Protein AF-A0A0K1UCZ7-F1 (afdb_monomer)

pLDDT: mean 74.36, std 22.41, range [28.34, 97.12]

Radius of gyration: 16.05 Å; Cα contacts (8 Å, |Δi|>4): 100; chains: 1; bounding box: 31×35×46 Å

Foldseek 3Di:
DVLVLLVVVVVVPVPDDDDDDDDDDDDDDDDDDDPPVPDQQVVQFDPQLVVLLSVLQVCCCVVPVDHQDNDPDSVSVVVSSLVSLQVLLPDPDPSSLVSSVSNLVRGDPVSNVVSLVSHCCVVGPSPDD

Mean predicted aligned error: 12.24 Å

Structure (mmCIF, N/CA/C/O backbone):
data_AF-A0A0K1UCZ7-F1
#
_entry.id   AF-A0A0K1UCZ7-F1
#
loop_
_atom_site.group_PDB
_atom_site.id
_atom_site.type_symbol
_atom_site.label_atom_id
_atom_site.label_alt_id
_atom_site.label_comp_id
_atom_site.label_asym_id
_atom_site.label_entity_id
_atom_site.label_seq_id
_atom_site.pdbx_PDB_ins_code
_atom_site.Cartn_x
_atom_site.Cartn_y
_atom_site.Cartn_z
_atom_site.occupancy
_atom_site.B_iso_or_equiv
_atom_site.auth_seq_id
_atom_site.auth_comp_id
_atom_site.auth_asym_id
_atom_site.auth_atom_id
_atom_site.pdbx_PDB_model_num
ATOM 1 N N . MET A 1 1 ? 17.160 5.597 4.782 1.00 47.78 1 MET A N 1
ATOM 2 C CA . MET A 1 1 ? 15.802 6.043 4.417 1.00 47.78 1 MET A CA 1
ATOM 3 C C . MET A 1 1 ? 14.711 5.167 5.021 1.00 47.78 1 MET A C 1
ATOM 5 O O . MET A 1 1 ? 14.145 5.635 5.983 1.00 47.78 1 MET A O 1
ATOM 9 N N . LEU A 1 2 ? 14.460 3.902 4.648 1.00 45.84 2 LEU A N 1
ATOM 10 C CA . LEU A 1 2 ? 13.366 3.132 5.292 1.00 45.84 2 LEU A CA 1
ATOM 11 C C . LEU A 1 2 ? 13.602 2.779 6.776 1.00 45.84 2 LEU A C 1
ATOM 13 O O . LEU A 1 2 ? 12.727 2.981 7.602 1.00 45.84 2 LEU A O 1
ATOM 17 N N . LYS A 1 3 ? 14.814 2.347 7.167 1.00 48.28 3 LYS A N 1
ATOM 18 C CA . LYS A 1 3 ? 15.177 2.203 8.599 1.00 48.28 3 LYS A CA 1
ATOM 19 C C . LYS A 1 3 ? 15.038 3.516 9.370 1.00 48.28 3 LYS A C 1
ATOM 21 O O . LYS A 1 3 ? 14.820 3.513 10.569 1.00 48.28 3 LYS A O 1
ATOM 26 N N . GLU A 1 4 ? 15.200 4.631 8.672 1.00 53.97 4 GLU A N 1
ATOM 27 C CA . GLU A 1 4 ? 15.082 5.978 9.216 1.00 53.97 4 GLU A CA 1
ATOM 28 C C . GLU A 1 4 ? 13.625 6.437 9.258 1.00 53.97 4 GLU A C 1
ATOM 30 O O . GLU A 1 4 ? 13.262 7.094 10.214 1.00 53.97 4 GLU A O 1
ATOM 35 N N . LEU A 1 5 ? 12.785 5.996 8.318 1.00 56.38 5 LEU A N 1
ATOM 36 C CA . LEU A 1 5 ? 11.328 6.127 8.329 1.00 56.38 5 LEU A CA 1
ATOM 37 C C . LEU A 1 5 ? 10.723 5.319 9.470 1.00 56.38 5 LEU A C 1
ATOM 39 O O . LEU A 1 5 ? 9.990 5.868 10.279 1.00 56.38 5 LEU A O 1
ATOM 43 N N . TRP A 1 6 ? 11.099 4.050 9.616 1.00 57.78 6 TRP A N 1
ATOM 44 C CA . TRP A 1 6 ? 10.645 3.234 10.733 1.00 57.78 6 TRP A CA 1
ATOM 45 C C . TRP A 1 6 ? 11.213 3.695 12.078 1.00 57.78 6 TRP A C 1
ATOM 47 O O . TRP A 1 6 ? 10.511 3.618 13.080 1.00 57.78 6 TRP A O 1
ATOM 57 N N . ARG A 1 7 ? 12.449 4.220 12.125 1.00 57.81 7 ARG A N 1
ATOM 58 C CA . ARG A 1 7 ? 12.959 4.914 13.321 1.00 57.81 7 ARG A CA 1
ATOM 59 C C . ARG A 1 7 ? 12.218 6.218 13.586 1.00 57.81 7 ARG A C 1
ATOM 61 O O . ARG A 1 7 ? 11.999 6.513 14.744 1.00 57.81 7 ARG A O 1
ATOM 68 N N . LYS A 1 8 ? 11.880 7.013 12.569 1.00 54.44 8 LYS A N 1
ATOM 69 C CA . LYS A 1 8 ? 11.199 8.307 12.722 1.00 54.44 8 LYS A CA 1
ATOM 70 C C . LYS A 1 8 ? 9.765 8.097 13.188 1.00 54.44 8 LYS A C 1
ATOM 72 O O . LYS A 1 8 ? 9.364 8.712 14.162 1.00 54.44 8 LYS A O 1
ATOM 77 N N . LEU A 1 9 ? 9.060 7.143 12.584 1.00 54.66 9 LEU A N 1
ATOM 78 C CA . LEU A 1 9 ? 7.794 6.629 13.091 1.00 54.66 9 LEU A CA 1
ATOM 79 C C . LEU A 1 9 ? 7.992 6.110 14.522 1.00 54.66 9 LEU A C 1
ATOM 81 O O . LEU A 1 9 ? 7.401 6.656 15.437 1.00 54.66 9 LEU A O 1
ATOM 85 N N . GLY A 1 10 ? 8.880 5.140 14.755 1.00 51.69 10 GLY A N 1
ATOM 86 C CA . GLY A 1 10 ? 9.137 4.559 16.080 1.00 51.69 10 GLY A CA 1
ATOM 87 C C . GLY A 1 10 ? 9.517 5.564 17.180 1.00 51.69 10 GLY A C 1
ATOM 88 O O . GLY A 1 10 ? 9.082 5.401 18.313 1.00 51.69 10 GLY A O 1
ATOM 89 N N . ALA A 1 11 ? 10.280 6.611 16.859 1.00 48.84 11 ALA A N 1
ATOM 90 C CA . ALA A 1 11 ? 10.728 7.643 17.796 1.00 48.84 11 ALA A CA 1
ATOM 91 C C . ALA A 1 11 ? 9.621 8.645 18.157 1.00 48.84 11 ALA A C 1
ATOM 93 O O . ALA A 1 11 ? 9.562 9.078 19.302 1.00 48.84 11 ALA A O 1
ATOM 94 N N . GLU A 1 12 ? 8.706 8.954 17.233 1.00 46.16 12 GLU A N 1
ATOM 95 C CA . GLU A 1 12 ? 7.498 9.748 17.520 1.00 46.16 12 GLU A CA 1
ATOM 96 C C . GLU A 1 12 ? 6.497 8.976 18.411 1.00 46.16 12 GLU A C 1
ATOM 98 O O . GLU A 1 12 ? 5.569 9.567 18.953 1.00 46.16 12 GLU A O 1
ATOM 103 N N . PHE A 1 13 ? 6.690 7.663 18.601 1.00 42.72 13 PHE A N 1
ATOM 104 C CA . PHE A 1 13 ? 5.831 6.797 19.419 1.00 42.72 13 PHE A CA 1
ATOM 105 C C . PHE A 1 13 ? 6.383 6.458 20.811 1.00 42.72 13 PHE A C 1
ATOM 107 O O . PHE A 1 13 ? 5.700 5.768 21.559 1.00 42.72 13 PHE A O 1
ATOM 114 N N . LEU A 1 14 ? 7.588 6.914 21.173 1.00 45.00 14 LEU A N 1
ATOM 115 C CA . LEU A 1 14 ? 8.150 6.719 22.522 1.00 45.00 14 LEU A CA 1
ATOM 116 C C . LEU A 1 14 ? 7.758 7.832 23.514 1.00 45.00 14 LEU A C 1
ATOM 118 O O . LEU A 1 14 ? 8.102 7.746 24.688 1.00 45.00 14 LEU A O 1
ATOM 122 N N . HIS A 1 1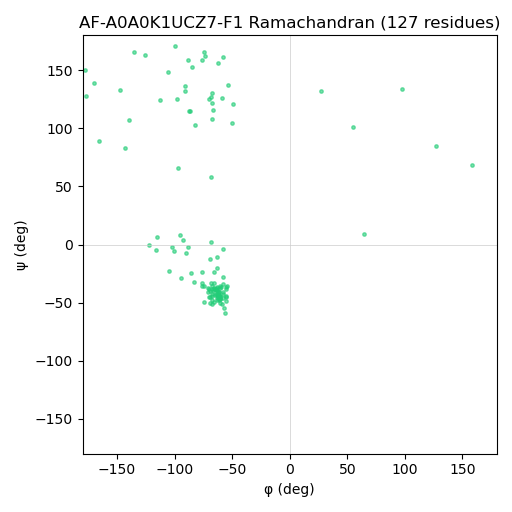5 ? 7.015 8.848 23.064 1.00 39.84 15 HIS A N 1
ATOM 123 C CA . HIS A 1 15 ? 6.285 9.777 23.930 1.00 39.84 15 HIS A CA 1
ATOM 124 C C . HIS A 1 15 ? 4.823 9.333 24.046 1.00 39.84 15 HIS A C 1
ATOM 126 O O . HIS A 1 15 ? 3.917 10.005 23.564 1.00 39.84 15 HIS A O 1
ATOM 132 N N . ASP A 1 16 ? 4.589 8.184 24.666 1.00 35.28 16 ASP A N 1
ATOM 133 C CA . ASP A 1 16 ? 3.297 7.910 25.288 1.00 35.28 16 ASP A CA 1
ATOM 134 C C . ASP A 1 16 ? 3.571 7.198 26.611 1.00 35.28 16 ASP A C 1
ATOM 136 O O . ASP A 1 16 ? 4.080 6.077 26.660 1.00 35.28 16 ASP A O 1
ATOM 140 N N . ASP A 1 17 ? 3.364 7.949 27.685 1.00 41.31 17 ASP A N 1
ATOM 141 C CA . ASP A 1 17 ? 3.605 7.552 29.062 1.00 41.31 17 ASP A CA 1
ATOM 142 C C . ASP A 1 17 ? 2.383 6.742 29.515 1.00 41.31 17 ASP A C 1
ATOM 144 O O . ASP A 1 17 ? 1.303 7.286 29.744 1.00 41.31 17 ASP A O 1
ATOM 148 N N . GLY A 1 18 ? 2.522 5.419 29.568 1.00 32.75 18 GLY A N 1
ATOM 149 C CA . GLY A 1 18 ? 1.409 4.521 29.862 1.00 32.75 18 GLY A CA 1
ATOM 150 C C . GLY A 1 18 ? 1.886 3.119 30.206 1.00 32.75 18 GLY A C 1
ATOM 151 O O . GLY A 1 18 ? 2.041 2.260 29.345 1.00 32.75 18 GLY A O 1
ATOM 152 N N . SER A 1 19 ? 2.137 2.899 31.491 1.00 41.25 19 SER A N 1
ATOM 153 C CA . SER A 1 19 ? 2.497 1.616 32.088 1.00 41.25 19 SER A CA 1
ATOM 154 C C . SER A 1 19 ? 1.505 0.491 31.755 1.00 41.25 19 SER A C 1
ATOM 156 O O . SER A 1 19 ? 0.297 0.685 31.869 1.00 41.25 19 SER A O 1
ATOM 158 N N . SER A 1 20 ? 2.010 -0.711 31.433 1.00 31.44 20 SER A N 1
ATOM 159 C CA . SER A 1 20 ? 1.490 -2.013 31.909 1.00 31.44 20 SER A CA 1
ATOM 160 C C . SER A 1 20 ? 2.318 -3.208 31.403 1.00 31.44 20 SER A C 1
ATOM 162 O O . SER A 1 20 ? 2.967 -3.152 30.365 1.00 31.44 20 SER A O 1
ATOM 164 N N . GLN A 1 21 ? 2.316 -4.255 32.226 1.00 38.22 21 GLN A N 1
ATOM 165 C CA . GLN A 1 21 ? 3.247 -5.383 32.342 1.00 38.22 21 GLN A CA 1
ATOM 166 C C . GLN A 1 21 ? 3.154 -6.496 31.281 1.00 38.22 21 GLN A C 1
ATOM 168 O O . GLN A 1 21 ? 2.111 -6.712 30.675 1.00 38.22 21 GLN A O 1
ATOM 173 N N . ASP A 1 22 ? 4.276 -7.225 31.183 1.00 32.94 22 ASP A N 1
ATOM 174 C CA . ASP A 1 22 ? 4.487 -8.670 30.970 1.00 32.94 22 ASP A CA 1
ATOM 175 C C . ASP A 1 22 ? 3.439 -9.513 30.227 1.00 32.94 22 ASP A C 1
ATOM 177 O O . ASP A 1 22 ? 2.294 -9.629 30.655 1.00 32.94 22 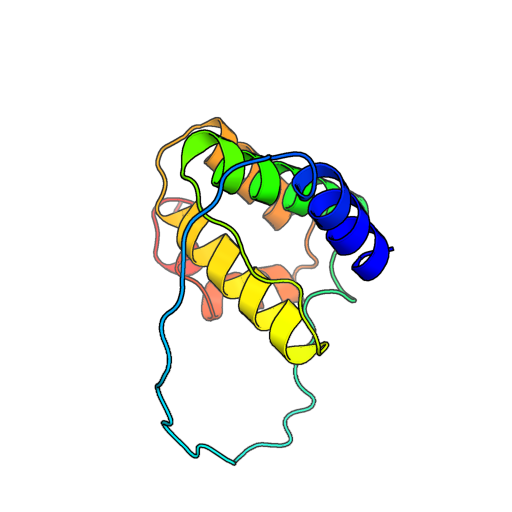ASP A O 1
ATOM 181 N N . SER A 1 23 ? 3.911 -10.317 29.259 1.00 33.03 23 SER A N 1
ATOM 182 C CA . SER A 1 23 ? 3.747 -11.786 29.286 1.00 33.03 23 SER A CA 1
ATOM 183 C C . SER A 1 23 ? 4.579 -12.500 28.212 1.00 33.03 23 SER A C 1
ATOM 185 O O . SER A 1 23 ? 4.697 -12.064 27.071 1.00 33.03 23 SER A O 1
ATOM 187 N N . GLN A 1 24 ? 5.162 -13.625 28.625 1.00 37.50 24 GLN A N 1
ATOM 188 C CA . GLN A 1 24 ? 6.023 -14.533 27.872 1.00 37.50 24 GLN A CA 1
ATOM 189 C C . GLN A 1 24 ? 5.284 -15.425 26.850 1.00 37.50 24 GLN A C 1
ATOM 191 O O . GLN A 1 24 ? 4.110 -15.746 27.010 1.00 37.50 24 GLN A O 1
ATOM 196 N N . SER A 1 25 ? 6.105 -16.020 25.971 1.00 34.59 25 SER A N 1
ATOM 197 C CA . SER A 1 25 ? 6.052 -17.409 25.463 1.00 34.59 25 SER A CA 1
ATOM 198 C C . SER A 1 25 ? 5.381 -17.685 24.110 1.00 34.59 25 SER A C 1
ATOM 200 O O . SER A 1 25 ? 4.275 -17.241 23.827 1.00 34.59 25 SER A O 1
ATOM 202 N N . GLY A 1 26 ? 6.070 -18.495 23.293 1.00 28.34 26 GLY A N 1
ATOM 203 C CA . GLY A 1 26 ? 5.509 -19.105 22.086 1.00 28.34 26 GLY A CA 1
ATOM 204 C C . GLY A 1 26 ? 6.547 -19.541 21.049 1.00 28.34 26 GLY A C 1
ATOM 205 O O . GLY A 1 26 ? 6.621 -18.955 19.976 1.00 28.34 26 GLY A O 1
ATOM 206 N N . LEU A 1 27 ? 7.344 -20.572 21.358 1.00 38.75 27 LEU A N 1
ATOM 207 C CA . LEU A 1 27 ? 8.068 -21.365 20.354 1.00 38.75 27 LEU A CA 1
ATOM 208 C C . LEU A 1 27 ? 7.069 -21.993 19.366 1.00 38.75 27 LEU A C 1
ATOM 210 O O . LEU A 1 27 ? 6.237 -22.773 19.815 1.00 38.75 27 LEU A O 1
ATOM 214 N N . PHE A 1 28 ? 7.232 -21.800 18.054 1.00 32.41 28 PHE A N 1
ATOM 215 C CA . PHE A 1 28 ? 6.884 -22.821 17.055 1.00 32.41 28 PHE A CA 1
ATOM 216 C C . PHE A 1 28 ? 7.833 -22.745 15.856 1.00 32.41 28 PHE A C 1
ATOM 218 O O . PHE A 1 28 ? 8.185 -21.668 15.380 1.00 32.41 28 PHE A O 1
ATOM 225 N N . GLY A 1 29 ? 8.324 -23.915 15.450 1.00 30.50 29 GLY A N 1
ATOM 226 C CA . GLY A 1 29 ? 9.504 -24.070 14.616 1.00 30.50 29 GLY A CA 1
ATOM 227 C C . GLY A 1 29 ? 9.256 -24.308 13.130 1.00 30.50 29 GLY A C 1
ATOM 228 O O . GLY A 1 29 ? 8.161 -24.622 12.678 1.00 30.50 29 GLY A O 1
ATOM 229 N N . THR A 1 30 ? 10.390 -24.237 12.431 1.00 39.19 30 THR A N 1
ATOM 230 C CA . THR A 1 30 ? 10.795 -25.019 11.252 1.00 39.19 30 THR A CA 1
ATOM 231 C C . THR A 1 30 ? 9.876 -25.043 10.033 1.00 39.19 30 THR A C 1
ATOM 233 O O . THR A 1 30 ? 9.007 -25.895 9.892 1.00 39.19 30 THR A O 1
ATOM 236 N N . GLY A 1 31 ? 10.269 -24.234 9.050 1.00 30.88 31 GLY A N 1
ATOM 237 C CA . GLY A 1 31 ? 10.094 -24.504 7.627 1.00 30.88 31 GLY A CA 1
ATOM 238 C C . GLY A 1 31 ? 11.312 -23.988 6.863 1.00 30.88 31 GLY A C 1
ATOM 239 O O . GLY A 1 31 ? 11.306 -22.867 6.371 1.00 30.88 31 GLY A O 1
ATOM 240 N N . ALA A 1 32 ? 12.389 -24.775 6.802 1.00 47.75 32 ALA A N 1
ATOM 241 C CA . ALA A 1 32 ? 13.504 -24.507 5.900 1.00 47.75 32 ALA A CA 1
ATOM 242 C C . ALA A 1 32 ? 13.209 -25.172 4.552 1.00 47.75 32 ALA A C 1
ATOM 244 O O . ALA A 1 32 ? 13.173 -26.396 4.507 1.00 47.75 32 ALA A O 1
ATOM 245 N N . SER A 1 33 ? 13.026 -24.403 3.474 1.00 40.22 33 SER A N 1
ATOM 246 C CA . SER A 1 33 ? 13.485 -24.796 2.132 1.00 40.22 33 SER A CA 1
ATOM 247 C C . SER A 1 33 ? 13.215 -23.701 1.101 1.00 40.22 33 SER A C 1
ATOM 249 O O . SER A 1 33 ? 12.080 -23.265 0.927 1.00 40.22 33 SER A O 1
ATOM 251 N N . GLY A 1 34 ? 14.257 -23.324 0.361 1.00 34.72 34 GLY A N 1
ATOM 252 C CA . GLY A 1 34 ? 14.128 -22.580 -0.887 1.00 34.72 34 GLY A CA 1
ATOM 253 C C . GLY A 1 34 ? 14.970 -21.318 -0.921 1.00 34.72 34 GLY A C 1
ATOM 254 O O . GLY A 1 34 ? 14.461 -20.224 -0.707 1.00 34.72 34 GLY A O 1
ATOM 255 N N . ASN A 1 35 ? 16.241 -21.471 -1.292 1.00 40.41 35 ASN A N 1
ATOM 256 C CA . ASN A 1 35 ? 17.096 -20.397 -1.792 1.00 40.41 35 ASN A CA 1
ATOM 257 C C . ASN A 1 35 ? 16.585 -19.939 -3.179 1.00 40.41 35 ASN A C 1
ATOM 259 O O . ASN A 1 35 ? 17.273 -20.063 -4.188 1.00 40.41 35 ASN A O 1
ATOM 263 N N . LYS A 1 36 ? 15.322 -19.498 -3.252 1.00 45.84 36 LYS A N 1
ATOM 264 C CA . LYS A 1 36 ? 14.874 -18.587 -4.302 1.00 45.84 36 LYS A CA 1
ATOM 265 C C . LYS A 1 36 ? 15.607 -17.295 -3.985 1.00 45.84 36 LYS A C 1
ATOM 267 O O . LYS A 1 36 ? 15.568 -16.885 -2.826 1.00 45.84 36 LYS A O 1
ATOM 272 N N . GLU A 1 37 ? 16.276 -16.670 -4.947 1.00 48.75 37 GLU A N 1
ATOM 273 C CA . GLU A 1 37 ? 16.633 -15.263 -4.774 1.00 48.75 37 GLU A CA 1
ATOM 274 C C . GLU A 1 37 ? 15.350 -14.544 -4.363 1.00 48.75 37 GLU A C 1
ATOM 276 O O . GLU A 1 37 ? 14.396 -14.473 -5.139 1.00 48.75 37 GLU A O 1
ATOM 281 N N . ALA A 1 38 ? 15.252 -14.204 -3.076 1.00 62.62 38 ALA A N 1
ATOM 282 C CA . ALA A 1 38 ? 13.984 -13.840 -2.482 1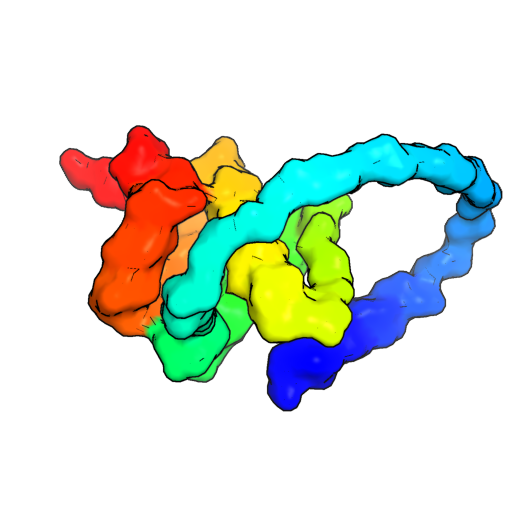.00 62.62 38 ALA A CA 1
ATOM 283 C C . ALA A 1 38 ? 13.583 -12.526 -3.132 1.00 62.62 38 ALA A C 1
ATOM 285 O O . ALA A 1 38 ? 14.237 -11.510 -2.898 1.00 62.62 38 ALA A O 1
ATOM 286 N N . PHE A 1 39 ? 12.572 -12.574 -3.999 1.00 70.81 39 PHE A N 1
ATOM 287 C CA . PHE A 1 39 ? 12.063 -11.404 -4.691 1.00 70.81 39 PHE A CA 1
ATOM 288 C C . PHE A 1 39 ? 11.821 -10.293 -3.666 1.00 70.81 39 PHE A C 1
ATOM 290 O O . PHE A 1 39 ? 11.103 -10.488 -2.684 1.00 70.81 39 PHE A O 1
ATOM 297 N N . ARG A 1 40 ? 12.498 -9.160 -3.861 1.00 83.12 40 ARG A N 1
ATOM 298 C CA . ARG A 1 40 ? 12.549 -8.058 -2.899 1.00 83.12 40 ARG A CA 1
ATOM 299 C C . ARG A 1 40 ? 11.541 -7.002 -3.311 1.00 83.12 40 ARG A C 1
ATOM 301 O O . ARG A 1 40 ? 11.634 -6.494 -4.422 1.00 83.12 40 ARG A O 1
ATOM 308 N N . ILE A 1 41 ? 10.634 -6.608 -2.422 1.00 81.94 41 ILE A N 1
ATOM 309 C CA . ILE A 1 41 ? 9.605 -5.620 -2.781 1.00 81.94 41 ILE A CA 1
ATOM 310 C C . ILE A 1 41 ? 10.224 -4.216 -2.859 1.00 81.94 41 ILE A C 1
ATOM 312 O O . ILE A 1 41 ? 10.064 -3.501 -3.848 1.00 81.94 41 ILE A O 1
ATOM 316 N N . LEU A 1 42 ? 10.983 -3.838 -1.826 1.00 79.75 42 LEU A N 1
ATOM 317 C CA . LEU A 1 42 ? 11.505 -2.477 -1.650 1.00 79.75 42 LEU A CA 1
ATOM 318 C C . LEU A 1 42 ? 12.331 -1.913 -2.821 1.00 79.75 42 LEU A C 1
ATOM 320 O O . LEU A 1 42 ? 12.085 -0.767 -3.187 1.00 79.75 42 LEU A O 1
ATOM 324 N N . PRO A 1 43 ? 13.271 -2.650 -3.450 1.00 83.75 43 PRO A N 1
ATOM 325 C CA . PRO A 1 43 ? 14.083 -2.107 -4.546 1.00 83.75 43 PRO A CA 1
ATOM 326 C C . PRO A 1 43 ? 13.286 -1.707 -5.794 1.00 83.75 43 PRO A C 1
ATOM 328 O O . PRO A 1 43 ? 13.833 -1.088 -6.704 1.00 83.75 43 PRO A O 1
ATOM 331 N N . HIS A 1 44 ? 12.011 -2.087 -5.862 1.00 79.56 44 HIS A N 1
ATOM 332 C CA . HIS A 1 44 ? 11.138 -1.869 -7.008 1.00 79.56 44 HIS A CA 1
ATOM 333 C C . HIS A 1 44 ? 9.961 -0.932 -6.693 1.00 79.56 44 HIS A C 1
ATOM 335 O O . HIS A 1 44 ? 9.073 -0.755 -7.534 1.00 79.56 44 HIS A O 1
ATOM 341 N N . ILE A 1 45 ? 9.950 -0.332 -5.499 1.00 84.06 45 ILE A N 1
ATOM 342 C CA . ILE A 1 45 ? 9.018 0.729 -5.124 1.00 84.06 45 ILE A CA 1
ATOM 343 C C . ILE A 1 45 ? 9.659 2.077 -5.477 1.00 84.06 45 ILE A C 1
ATOM 345 O O . ILE A 1 45 ? 10.827 2.331 -5.189 1.00 84.06 45 ILE A O 1
ATOM 349 N N . THR A 1 46 ? 8.898 2.949 -6.136 1.00 89.06 46 THR A N 1
ATOM 350 C CA . THR A 1 46 ? 9.337 4.322 -6.424 1.00 89.06 46 THR A CA 1
ATOM 351 C C . THR A 1 46 ? 9.300 5.181 -5.161 1.00 89.06 46 THR A C 1
ATOM 353 O O . THR A 1 46 ? 8.572 4.877 -4.222 1.00 89.06 46 THR A O 1
ATOM 356 N N . HIS A 1 47 ? 9.998 6.319 -5.147 1.00 87.12 47 HIS A N 1
ATOM 357 C CA . HIS A 1 47 ? 9.921 7.254 -4.016 1.00 87.12 47 HIS A CA 1
ATOM 358 C C . HIS A 1 47 ? 8.475 7.696 -3.703 1.00 87.12 47 HIS A C 1
ATOM 360 O O . HIS A 1 47 ? 8.074 7.778 -2.544 1.00 87.12 47 HIS A O 1
ATOM 366 N N . THR A 1 48 ? 7.658 7.912 -4.737 1.00 92.50 48 THR A N 1
ATOM 367 C CA . THR A 1 48 ? 6.227 8.214 -4.586 1.00 92.50 48 THR A CA 1
ATOM 368 C C . THR A 1 48 ? 5.453 7.032 -3.998 1.00 92.50 48 THR A C 1
ATOM 370 O O . THR A 1 48 ? 4.579 7.228 -3.157 1.00 92.50 48 THR A O 1
ATOM 373 N N . GLY A 1 49 ? 5.792 5.799 -4.383 1.00 92.75 49 GLY A N 1
ATOM 374 C CA . GLY A 1 49 ? 5.242 4.596 -3.763 1.00 92.75 49 GLY A CA 1
ATOM 375 C C . GLY A 1 49 ? 5.587 4.501 -2.273 1.00 92.75 49 GLY A C 1
ATOM 376 O O . GLY A 1 49 ? 4.697 4.255 -1.464 1.00 92.75 49 GLY A O 1
ATOM 377 N N . GLU A 1 50 ? 6.837 4.774 -1.884 1.00 91.50 50 GLU A N 1
ATOM 378 C CA . GLU A 1 50 ? 7.242 4.797 -0.468 1.00 91.50 50 GLU A CA 1
ATOM 379 C C . GLU A 1 50 ? 6.416 5.807 0.340 1.00 91.50 50 GLU A C 1
ATOM 381 O O . GLU A 1 50 ? 5.948 5.489 1.433 1.00 91.50 50 GLU A O 1
ATOM 386 N N . PHE A 1 51 ? 6.173 6.994 -0.221 1.00 93.56 51 PHE A N 1
ATOM 387 C CA . PHE A 1 51 ? 5.349 8.022 0.413 1.00 93.56 51 PHE A CA 1
ATOM 388 C C . PHE A 1 51 ? 3.907 7.551 0.664 1.00 93.56 51 PHE A C 1
ATOM 390 O O . PHE A 1 51 ? 3.373 7.731 1.758 1.00 93.56 51 PHE A O 1
ATOM 397 N N . HIS A 1 52 ? 3.271 6.911 -0.319 1.00 96.19 52 HIS A N 1
ATOM 398 C CA . HIS A 1 52 ? 1.916 6.376 -0.142 1.00 96.19 52 HIS A CA 1
ATOM 399 C C . HIS A 1 52 ? 1.869 5.213 0.852 1.00 96.19 52 HIS A C 1
ATOM 401 O O . HIS A 1 52 ? 0.930 5.120 1.643 1.00 96.19 52 HIS A O 1
ATOM 407 N N . LEU A 1 53 ? 2.904 4.371 0.881 1.00 94.56 53 LEU A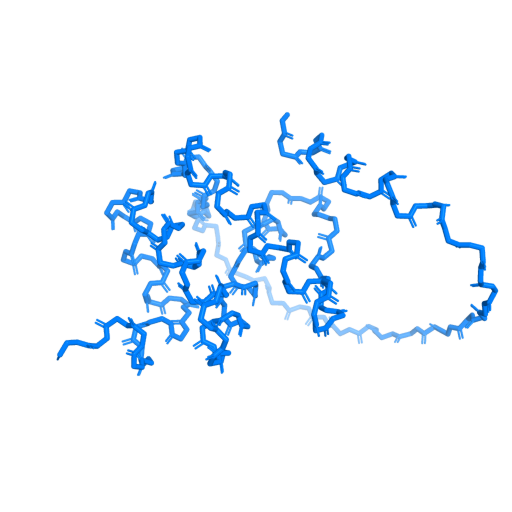 N 1
ATOM 408 C CA . LEU A 1 53 ? 3.029 3.310 1.877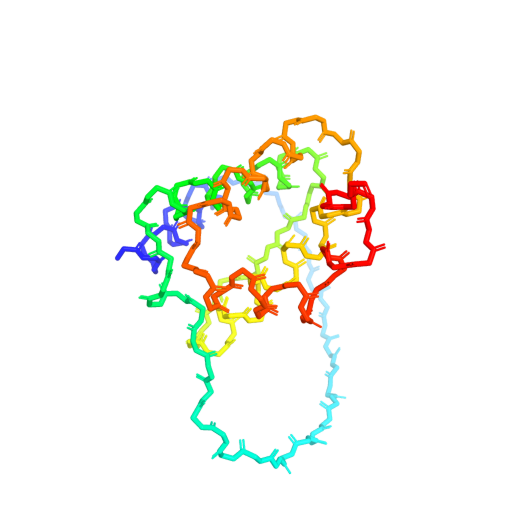 1.00 94.56 53 LEU A CA 1
ATOM 409 C C . LEU A 1 53 ? 3.151 3.881 3.302 1.00 94.56 53 LEU A C 1
ATOM 411 O O . LEU A 1 53 ? 2.525 3.362 4.227 1.00 94.56 53 LEU A O 1
ATOM 415 N N . GLU A 1 54 ? 3.895 4.974 3.487 1.00 93.38 54 GLU A N 1
ATOM 416 C CA . GLU A 1 54 ? 4.004 5.680 4.771 1.00 93.38 54 GLU A CA 1
ATOM 417 C C . GLU A 1 54 ? 2.651 6.255 5.217 1.00 93.38 54 GLU A C 1
ATOM 419 O O . GLU A 1 54 ? 2.222 6.026 6.353 1.00 93.38 54 GLU A O 1
ATOM 424 N N . ARG A 1 55 ? 1.929 6.943 4.320 1.00 95.75 55 ARG A N 1
ATOM 425 C CA . ARG A 1 55 ? 0.590 7.478 4.628 1.00 95.75 55 ARG A CA 1
ATOM 426 C C . ARG A 1 55 ? -0.398 6.370 4.966 1.00 95.75 55 ARG A C 1
ATOM 428 O O . ARG A 1 55 ? -1.135 6.502 5.943 1.00 95.75 55 ARG A O 1
ATOM 435 N N . LEU A 1 56 ? -0.383 5.276 4.207 1.00 96.38 56 LEU A N 1
ATOM 436 C CA . LEU A 1 56 ? -1.220 4.111 4.468 1.00 96.38 56 LEU A CA 1
ATOM 437 C C . LEU A 1 56 ? -0.911 3.510 5.845 1.00 96.38 56 LEU A C 1
ATOM 439 O O . LEU A 1 56 ? -1.824 3.303 6.637 1.00 96.38 56 LEU A O 1
ATOM 443 N N . THR A 1 57 ? 0.369 3.319 6.176 1.00 95.19 57 THR A N 1
ATOM 444 C CA . THR A 1 57 ? 0.804 2.835 7.499 1.00 95.19 57 THR A CA 1
ATOM 445 C C . THR A 1 57 ? 0.268 3.727 8.623 1.00 95.19 57 THR A C 1
ATOM 447 O O . THR A 1 57 ? -0.262 3.233 9.619 1.00 95.19 57 THR A O 1
ATOM 450 N N . SER A 1 58 ? 0.359 5.049 8.450 1.00 95.00 58 SER A N 1
ATOM 451 C CA . SER A 1 58 ? -0.141 6.025 9.421 1.00 95.00 58 SER A CA 1
ATOM 452 C C . SER A 1 58 ? -1.666 5.968 9.586 1.00 95.00 58 SER A C 1
ATOM 454 O O . SER A 1 58 ? -2.163 5.955 10.714 1.00 95.00 58 SER A O 1
ATOM 456 N N . LEU A 1 59 ? -2.427 5.852 8.490 1.00 96.19 59 LEU A N 1
ATOM 457 C CA . LEU A 1 59 ? -3.888 5.697 8.538 1.00 96.19 59 LEU A CA 1
ATOM 458 C C . LEU A 1 59 ? -4.303 4.430 9.293 1.00 96.19 59 LEU A C 1
ATOM 460 O O . LEU A 1 59 ? -5.163 4.487 10.172 1.00 96.19 59 LEU A O 1
ATOM 464 N N . LEU A 1 60 ? -3.663 3.298 8.990 1.00 95.88 60 LEU A N 1
ATOM 465 C CA . LEU A 1 60 ? -3.962 2.021 9.640 1.00 95.88 60 LEU A CA 1
ATOM 466 C C . LEU A 1 60 ? -3.654 2.063 11.139 1.00 95.88 60 LEU A C 1
ATOM 468 O O . LEU A 1 60 ? -4.438 1.569 11.950 1.00 95.88 60 LEU A O 1
ATOM 472 N N . LYS A 1 61 ? -2.559 2.718 11.525 1.00 93.44 61 LYS A N 1
ATOM 473 C CA . LYS A 1 61 ? -2.224 2.889 12.935 1.00 93.44 61 LYS A CA 1
ATOM 474 C C . LYS A 1 61 ? -3.208 3.806 13.659 1.00 93.44 61 LYS A C 1
ATOM 476 O O . LYS A 1 61 ? -3.716 3.439 14.711 1.00 93.44 61 LYS A O 1
ATOM 481 N N . THR A 1 62 ? -3.470 4.989 13.111 1.00 94.69 62 THR A N 1
ATOM 482 C CA . THR A 1 62 ? -4.265 6.028 13.789 1.00 94.69 62 THR A CA 1
ATOM 483 C C . THR A 1 62 ? -5.746 5.679 13.888 1.00 94.69 62 THR A C 1
ATOM 485 O O . THR A 1 62 ? -6.361 5.965 14.910 1.00 94.69 62 THR A O 1
ATOM 488 N N . ARG A 1 63 ? -6.325 5.048 12.859 1.00 95.94 63 ARG A N 1
ATOM 489 C CA . ARG A 1 63 ? -7.761 4.718 12.831 1.00 95.94 63 ARG A CA 1
ATOM 490 C C . ARG A 1 63 ? -8.080 3.310 13.323 1.00 95.94 63 ARG A C 1
ATOM 492 O O . ARG A 1 63 ? -9.171 3.095 13.839 1.00 95.94 63 ARG A O 1
ATOM 499 N N . TYR A 1 64 ? -7.151 2.363 13.171 1.00 94.75 64 TYR A N 1
ATOM 500 C CA . TYR A 1 64 ? -7.403 0.941 13.447 1.00 94.75 64 TYR A CA 1
ATOM 501 C C . TYR A 1 64 ? -6.461 0.331 14.489 1.00 94.75 64 TYR A C 1
ATOM 503 O O . TYR A 1 64 ? -6.569 -0.859 14.773 1.00 94.75 64 TYR A O 1
ATOM 511 N N . GLY A 1 65 ? -5.514 1.099 15.039 1.00 92.44 65 GLY A N 1
ATOM 512 C CA . GLY A 1 65 ? -4.541 0.600 16.017 1.00 92.44 65 GLY A CA 1
ATOM 513 C C . GLY A 1 65 ? -3.580 -0.460 15.465 1.00 92.44 65 GLY A C 1
ATOM 514 O O . GLY A 1 65 ? -2.835 -1.068 16.230 1.00 92.44 65 GLY A O 1
ATOM 515 N N . LYS A 1 66 ? -3.578 -0.706 14.147 1.00 91.00 66 LYS A N 1
ATOM 516 C CA . LYS A 1 66 ? -2.761 -1.749 13.524 1.00 91.00 66 LYS A CA 1
ATOM 517 C C . LYS A 1 66 ? -1.372 -1.198 13.212 1.00 91.00 66 LYS A C 1
ATOM 519 O O . LYS A 1 66 ? -1.217 -0.313 12.373 1.00 91.00 66 LYS A O 1
ATOM 524 N N . SER A 1 67 ? -0.361 -1.739 13.885 1.00 88.12 67 SER A N 1
ATOM 525 C CA . SER A 1 67 ? 1.051 -1.501 13.589 1.00 88.12 67 SER A CA 1
ATOM 526 C C . SER A 1 67 ? 1.667 -2.726 12.917 1.00 88.12 67 SER A C 1
ATOM 528 O O . SER A 1 67 ? 1.279 -3.865 13.177 1.00 88.12 67 SER A O 1
ATOM 530 N N . PHE A 1 68 ? 2.638 -2.473 12.048 1.00 83.06 68 PHE A N 1
ATOM 531 C CA . PHE A 1 68 ? 3.465 -3.493 11.414 1.00 83.06 68 PHE A CA 1
ATOM 532 C C . PHE A 1 68 ? 4.872 -3.283 11.975 1.00 83.06 68 PHE A C 1
ATOM 534 O O . PHE A 1 68 ? 5.355 -2.149 11.999 1.00 83.06 68 PHE A O 1
ATOM 541 N N . GLY A 1 69 ? 5.453 -4.327 12.569 1.00 74.00 69 GLY A N 1
ATOM 542 C CA . GLY A 1 69 ? 6.651 -4.217 13.406 1.00 74.00 69 GLY A CA 1
ATOM 543 C C . GLY A 1 69 ? 7.853 -3.598 12.686 1.00 74.00 69 GLY A C 1
ATOM 544 O O . GLY A 1 69 ? 7.920 -3.571 11.459 1.00 74.00 69 GLY A O 1
ATOM 545 N N . MET A 1 70 ? 8.836 -3.118 13.453 1.00 73.00 70 MET A N 1
ATOM 546 C CA . MET A 1 70 ? 10.110 -2.663 12.891 1.00 73.00 70 MET A CA 1
ATOM 547 C C . MET A 1 70 ? 10.853 -3.868 12.294 1.00 73.00 70 MET A C 1
ATOM 549 O O . MET A 1 70 ? 11.224 -4.761 13.057 1.00 73.00 70 MET A O 1
ATOM 553 N N . PRO A 1 71 ? 11.096 -3.925 10.973 1.00 77.69 71 PRO A N 1
ATOM 554 C CA . PRO A 1 71 ? 11.779 -5.069 10.389 1.00 77.69 71 PRO A CA 1
ATOM 555 C C . PRO A 1 71 ? 13.246 -5.115 10.838 1.00 77.69 71 PRO A C 1
ATOM 557 O O . PRO A 1 71 ? 13.991 -4.141 10.682 1.00 77.69 71 PRO A O 1
ATOM 560 N N . SER A 1 72 ? 13.676 -6.258 11.375 1.00 75.69 72 SER A N 1
ATOM 561 C CA . SER A 1 72 ? 15.072 -6.516 11.752 1.00 75.69 72 SER A CA 1
ATOM 562 C C . SER A 1 72 ? 15.893 -7.041 10.569 1.00 75.69 72 SER A C 1
ATOM 564 O O . SER A 1 72 ? 17.104 -6.815 10.480 1.00 75.69 72 SER A O 1
ATOM 566 N N . SER A 1 73 ? 15.210 -7.650 9.599 1.00 79.88 73 SER A N 1
ATOM 567 C CA . SER A 1 73 ? 15.776 -8.140 8.352 1.00 79.88 73 SER A CA 1
ATOM 568 C C . SER A 1 73 ? 15.042 -7.584 7.134 1.00 79.88 73 SER A C 1
ATOM 570 O O . SER A 1 73 ? 13.929 -7.063 7.192 1.00 79.88 73 SER A O 1
ATOM 572 N N . SER A 1 74 ? 15.690 -7.695 5.982 1.00 76.31 74 SER A N 1
ATOM 573 C CA . SER A 1 74 ? 15.091 -7.316 4.712 1.00 76.31 74 SER A CA 1
ATOM 574 C C . SER A 1 74 ? 13.874 -8.217 4.411 1.00 76.31 74 SER A C 1
ATOM 576 O O . SER A 1 74 ? 12.854 -7.730 3.920 1.00 76.31 74 SER A O 1
ATOM 578 N N . ALA A 1 75 ? 13.938 -9.516 4.722 1.00 78.94 75 ALA A N 1
ATOM 579 C CA . ALA A 1 75 ? 12.842 -10.467 4.515 1.00 78.94 75 ALA A CA 1
ATOM 580 C C . ALA A 1 75 ? 11.606 -10.119 5.360 1.00 78.94 75 ALA A C 1
ATOM 582 O O . ALA A 1 75 ? 10.501 -10.080 4.827 1.00 78.94 75 ALA A O 1
ATOM 583 N N . GLU A 1 76 ? 11.809 -9.765 6.632 1.00 81.44 76 GLU A N 1
ATOM 584 C CA . GLU A 1 76 ? 10.739 -9.265 7.506 1.00 81.44 76 GLU A CA 1
ATOM 585 C C . GLU A 1 76 ? 10.107 -7.985 6.967 1.00 81.44 76 GLU A C 1
ATOM 587 O O . GLU A 1 76 ? 8.900 -7.809 7.058 1.00 81.44 76 GLU A O 1
ATOM 592 N N . SER A 1 77 ? 10.896 -7.103 6.348 1.00 85.25 77 SER A N 1
ATOM 593 C CA . SER A 1 77 ? 10.334 -5.895 5.744 1.00 85.25 77 SER A CA 1
ATOM 594 C C . SER A 1 77 ? 9.364 -6.203 4.608 1.00 85.25 77 SER A C 1
ATOM 596 O O . SER A 1 77 ? 8.377 -5.489 4.467 1.00 85.25 77 SER A O 1
ATOM 598 N N . ASP A 1 78 ? 9.639 -7.221 3.793 1.00 87.62 78 ASP A N 1
ATOM 599 C CA . ASP A 1 78 ? 8.752 -7.585 2.685 1.00 87.62 78 ASP A CA 1
ATOM 600 C C . ASP A 1 78 ? 7.488 -8.292 3.206 1.00 87.62 78 ASP A C 1
ATOM 602 O O . ASP A 1 78 ? 6.398 -8.051 2.689 1.00 87.62 78 ASP A O 1
ATOM 606 N N . GLU A 1 79 ? 7.610 -9.105 4.262 1.00 89.31 79 GLU A N 1
ATOM 607 C CA . GLU A 1 79 ? 6.457 -9.716 4.938 1.00 89.31 79 GLU A CA 1
ATOM 608 C C . GLU A 1 79 ? 5.548 -8.659 5.571 1.00 89.31 79 GLU A C 1
ATOM 610 O O . GLU A 1 79 ? 4.344 -8.662 5.329 1.00 89.31 79 GLU A O 1
ATOM 615 N N . ASN A 1 80 ? 6.119 -7.683 6.279 1.00 90.75 80 ASN A N 1
ATOM 616 C CA . ASN A 1 80 ? 5.351 -6.593 6.882 1.00 90.75 80 ASN A CA 1
ATOM 617 C C . ASN A 1 80 ? 4.582 -5.786 5.826 1.00 90.75 80 ASN A C 1
ATOM 619 O O . ASN A 1 80 ? 3.455 -5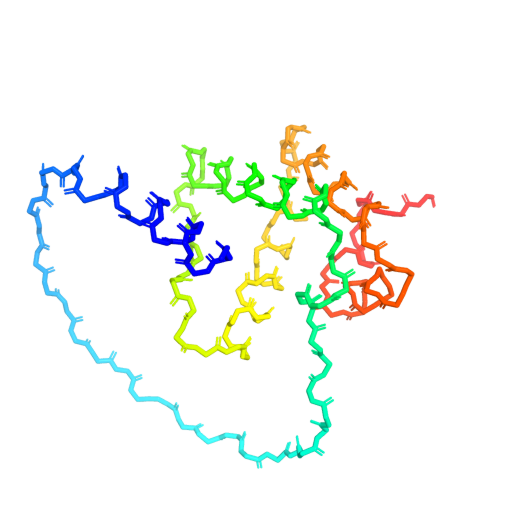.361 6.071 1.00 90.75 80 ASN A O 1
ATOM 623 N N . ILE A 1 81 ? 5.165 -5.593 4.637 1.00 91.81 81 ILE A N 1
ATOM 624 C CA . ILE A 1 81 ? 4.489 -4.927 3.517 1.00 91.81 81 ILE A CA 1
ATOM 625 C C . ILE A 1 81 ? 3.323 -5.779 3.000 1.00 91.81 81 ILE A C 1
ATOM 627 O O . ILE A 1 81 ? 2.235 -5.241 2.786 1.00 91.81 81 ILE A O 1
ATOM 631 N N . ARG A 1 82 ? 3.507 -7.096 2.835 1.00 92.94 82 ARG A N 1
ATOM 632 C CA . ARG A 1 82 ? 2.421 -8.010 2.435 1.00 92.94 82 ARG A CA 1
ATOM 633 C C . ARG A 1 82 ? 1.285 -8.023 3.452 1.00 92.94 82 ARG A C 1
ATOM 635 O O . ARG A 1 82 ? 0.119 -7.948 3.056 1.00 92.94 82 ARG A O 1
ATOM 642 N N . GLU A 1 83 ? 1.607 -8.082 4.742 1.00 93.44 83 GLU A N 1
ATOM 643 C CA . GLU A 1 83 ? 0.617 -8.057 5.820 1.00 93.44 83 GLU A CA 1
ATOM 644 C C . GLU A 1 83 ? -0.163 -6.735 5.813 1.00 93.44 83 GLU A C 1
ATOM 646 O O . GLU A 1 83 ? -1.396 -6.738 5.866 1.00 93.44 83 GLU A O 1
ATOM 651 N N . LEU A 1 84 ? 0.543 -5.610 5.667 1.00 95.06 84 LEU A N 1
ATOM 652 C CA . LEU A 1 84 ? -0.044 -4.275 5.593 1.00 95.06 84 LEU A CA 1
ATOM 653 C C . LEU A 1 84 ? -1.027 -4.142 4.442 1.00 95.06 84 LEU A C 1
ATOM 655 O O . LEU A 1 84 ? -2.170 -3.729 4.644 1.00 95.06 84 LEU A O 1
ATOM 659 N N . ILE A 1 85 ? -0.600 -4.531 3.245 1.00 94.56 85 ILE A N 1
ATOM 660 C CA . ILE A 1 85 ? -1.423 -4.481 2.038 1.00 94.56 85 ILE A CA 1
ATOM 661 C C . ILE A 1 85 ? -2.641 -5.392 2.184 1.00 94.56 85 ILE A C 1
ATOM 663 O O . ILE A 1 85 ? -3.763 -4.981 1.890 1.00 94.56 85 ILE A O 1
ATOM 667 N N . SER A 1 86 ? -2.442 -6.608 2.695 1.00 93.69 86 SER A N 1
ATOM 668 C CA . SER A 1 86 ? -3.524 -7.571 2.905 1.00 93.69 86 SER A CA 1
ATOM 669 C C . SER A 1 86 ? -4.554 -7.071 3.914 1.00 93.69 86 SER A C 1
ATOM 671 O O . SER A 1 86 ? -5.750 -7.326 3.762 1.00 93.69 86 SER A O 1
ATOM 673 N N . PHE A 1 87 ? -4.115 -6.371 4.957 1.00 94.38 87 PHE A N 1
ATOM 674 C CA . PHE A 1 87 ? -5.011 -5.746 5.921 1.00 94.38 87 PHE A CA 1
ATOM 675 C C . PHE A 1 87 ? -5.775 -4.574 5.290 1.00 94.38 87 PHE A C 1
ATOM 677 O O . PHE A 1 87 ? -7.004 -4.548 5.341 1.00 94.38 87 PHE A O 1
ATOM 684 N N . ALA A 1 88 ? -5.065 -3.657 4.624 1.00 94.88 88 ALA A N 1
ATOM 685 C CA . ALA A 1 88 ? -5.647 -2.487 3.968 1.00 94.88 88 ALA A CA 1
ATOM 686 C C . ALA A 1 88 ? -6.694 -2.852 2.907 1.00 94.88 88 ALA A C 1
ATOM 688 O O . ALA A 1 88 ? -7.750 -2.230 2.842 1.00 94.88 88 ALA A O 1
ATOM 689 N N . ALA A 1 89 ? -6.440 -3.892 2.111 1.00 93.62 89 ALA A N 1
ATOM 690 C CA . ALA A 1 89 ? -7.330 -4.327 1.036 1.00 93.62 89 ALA A CA 1
ATOM 691 C C . ALA A 1 89 ? -8.712 -4.805 1.525 1.00 93.62 89 ALA A C 1
ATOM 693 O O . ALA A 1 89 ? -9.662 -4.839 0.746 1.00 93.62 89 ALA A O 1
ATOM 694 N N . ARG A 1 90 ? -8.844 -5.168 2.808 1.00 92.19 90 ARG A N 1
ATOM 695 C CA . ARG A 1 90 ? -10.116 -5.600 3.418 1.00 92.19 90 ARG A CA 1
ATOM 696 C C . ARG A 1 90 ? -10.916 -4.445 4.022 1.00 92.19 90 ARG A C 1
ATOM 698 O O . ARG A 1 90 ? -12.050 -4.645 4.453 1.00 92.19 90 ARG A O 1
ATOM 705 N N . ILE A 1 91 ? -10.336 -3.250 4.076 1.00 92.06 91 ILE A N 1
ATOM 706 C CA . ILE A 1 91 ? -10.938 -2.070 4.688 1.00 92.06 91 ILE A CA 1
ATOM 707 C C . ILE A 1 91 ? -11.735 -1.283 3.636 1.00 92.06 91 ILE A C 1
ATOM 709 O O . ILE A 1 91 ? -11.284 -1.069 2.513 1.00 92.06 91 ILE A O 1
ATOM 713 N N . GLN A 1 92 ? -12.938 -0.834 4.012 1.00 90.56 92 GLN A N 1
ATOM 714 C CA . GLN A 1 92 ? -13.832 -0.033 3.155 1.00 90.56 92 GLN A CA 1
ATOM 715 C C . GLN A 1 92 ? -13.703 1.487 3.372 1.00 90.56 92 GLN A C 1
ATOM 717 O O . GLN A 1 92 ? -14.501 2.263 2.857 1.00 90.56 92 GLN A O 1
ATOM 722 N N . ASP A 1 93 ? -12.713 1.924 4.148 1.00 94.50 93 ASP A N 1
ATOM 723 C CA . ASP A 1 93 ? -12.396 3.339 4.342 1.00 94.50 93 ASP A CA 1
ATOM 724 C C . ASP A 1 93 ? -11.791 3.929 3.064 1.00 94.50 93 ASP A C 1
ATOM 726 O O . ASP A 1 93 ? -10.800 3.425 2.528 1.00 94.50 93 ASP A O 1
ATOM 730 N N . GLN A 1 94 ? -12.398 5.014 2.587 1.00 95.06 94 GLN A N 1
ATOM 731 C CA . GLN A 1 94 ? -12.031 5.674 1.341 1.00 95.06 94 GLN A CA 1
ATOM 732 C C . GLN A 1 94 ? -10.582 6.185 1.339 1.00 95.06 94 GLN A C 1
ATOM 734 O O . GLN A 1 94 ? -9.913 6.105 0.309 1.00 95.06 94 GLN A O 1
ATOM 739 N N . ASP A 1 95 ? -10.075 6.695 2.464 1.00 96.69 95 ASP A N 1
ATOM 740 C CA . ASP A 1 95 ? -8.705 7.203 2.553 1.00 96.69 95 ASP A CA 1
ATOM 741 C C . ASP A 1 95 ? -7.702 6.049 2.509 1.00 96.69 95 ASP A C 1
ATOM 743 O O . ASP A 1 95 ? -6.691 6.130 1.809 1.00 96.69 95 ASP A O 1
ATOM 747 N N . VAL A 1 96 ? -8.011 4.947 3.201 1.00 96.25 96 VAL A N 1
ATOM 748 C CA . VAL A 1 96 ? -7.205 3.715 3.168 1.00 96.25 96 VAL A CA 1
ATOM 749 C C . VAL A 1 96 ? -7.157 3.156 1.748 1.00 96.25 96 VAL A C 1
ATOM 751 O O . VAL A 1 96 ? -6.077 2.870 1.231 1.00 96.25 96 VAL A O 1
ATOM 754 N N . GLN A 1 97 ? -8.310 3.066 1.085 1.00 95.00 97 GLN A N 1
ATOM 755 C CA . GLN A 1 97 ? -8.403 2.605 -0.297 1.00 95.00 97 GLN A CA 1
ATOM 756 C C . GLN A 1 97 ? -7.651 3.522 -1.265 1.00 95.00 97 GLN A C 1
ATOM 758 O O . GLN A 1 97 ? -6.928 3.043 -2.139 1.00 95.00 97 GLN A O 1
ATOM 763 N N . ARG A 1 98 ? -7.760 4.843 -1.090 1.00 95.75 98 ARG A N 1
ATOM 764 C CA . ARG A 1 98 ? -7.036 5.825 -1.901 1.00 95.75 98 ARG A CA 1
ATOM 765 C C . ARG A 1 98 ? -5.525 5.657 -1.769 1.00 95.75 98 ARG A C 1
ATOM 767 O O . ARG A 1 98 ? -4.840 5.606 -2.787 1.00 95.75 98 ARG A O 1
ATOM 774 N N . GLU A 1 99 ? -4.995 5.589 -0.550 1.00 97.12 99 GLU A N 1
ATOM 775 C CA . GLU A 1 99 ? -3.547 5.447 -0.346 1.00 97.12 99 GLU A CA 1
ATOM 776 C C . GLU A 1 99 ? -3.033 4.088 -0.829 1.00 97.12 99 GLU A C 1
ATOM 778 O O . GLU A 1 99 ? -1.981 4.030 -1.463 1.00 97.12 99 GLU A O 1
ATOM 783 N N . LEU A 1 100 ? -3.799 3.010 -0.631 1.00 95.75 100 LEU A N 1
ATOM 784 C CA . LEU A 1 100 ? -3.465 1.688 -1.162 1.00 95.75 100 LEU A CA 1
ATOM 785 C C . 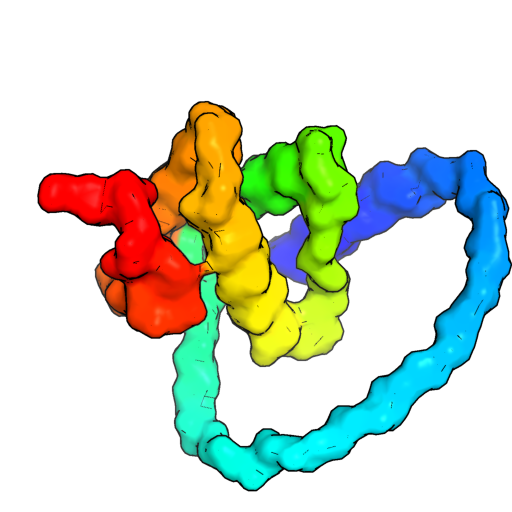LEU A 1 100 ? -3.405 1.678 -2.697 1.00 95.75 100 LEU A C 1
ATOM 787 O O . LEU A 1 100 ? -2.495 1.083 -3.276 1.00 95.75 100 LEU A O 1
ATOM 791 N N . LEU A 1 101 ? -4.333 2.370 -3.363 1.00 94.69 101 LEU A N 1
ATOM 792 C CA . LEU A 1 101 ? -4.388 2.427 -4.823 1.00 94.69 101 LEU A CA 1
ATOM 793 C C . LEU A 1 101 ? -3.217 3.242 -5.366 1.00 94.69 101 LEU A C 1
ATOM 795 O O . LEU A 1 101 ? -2.553 2.830 -6.314 1.00 94.69 101 LEU A O 1
ATOM 799 N N . LEU A 1 102 ? -2.951 4.395 -4.752 1.00 95.31 102 LEU A N 1
ATOM 800 C CA . LEU A 1 102 ? -1.845 5.256 -5.149 1.00 95.31 102 LEU A CA 1
ATOM 801 C C . LEU A 1 102 ? -0.496 4.581 -4.911 1.00 95.31 102 LEU A C 1
ATOM 803 O O . LEU A 1 102 ? 0.381 4.688 -5.764 1.00 95.31 102 LEU A O 1
ATOM 807 N N . PHE A 1 103 ? -0.340 3.834 -3.817 1.00 95.00 103 PHE A N 1
ATOM 808 C CA . PHE A 1 103 ? 0.817 2.969 -3.619 1.00 95.00 103 PHE A CA 1
ATOM 809 C C . PHE A 1 103 ? 0.956 1.966 -4.774 1.00 95.00 103 PHE A C 1
ATOM 811 O O . PHE A 1 103 ? 1.986 1.952 -5.447 1.00 95.00 103 PHE A O 1
ATOM 818 N N . TYR A 1 104 ? -0.101 1.197 -5.056 1.00 93.38 104 TYR A N 1
ATOM 819 C CA . TYR A 1 104 ? -0.092 0.147 -6.076 1.00 93.38 104 TYR A CA 1
ATOM 820 C C . TYR A 1 104 ? 0.258 0.673 -7.477 1.00 93.38 104 TYR A C 1
ATOM 822 O O . TYR A 1 104 ? 1.116 0.114 -8.159 1.00 93.38 104 TYR A O 1
ATOM 830 N N . LEU A 1 105 ? -0.349 1.788 -7.896 1.00 92.38 105 LEU A N 1
ATOM 831 C CA . LEU A 1 105 ? -0.091 2.408 -9.202 1.00 92.38 105 LEU A CA 1
ATOM 832 C C . LEU A 1 105 ? 1.340 2.947 -9.344 1.00 92.38 105 LEU A C 1
ATOM 834 O O . LEU A 1 105 ? 1.834 3.072 -10.462 1.00 92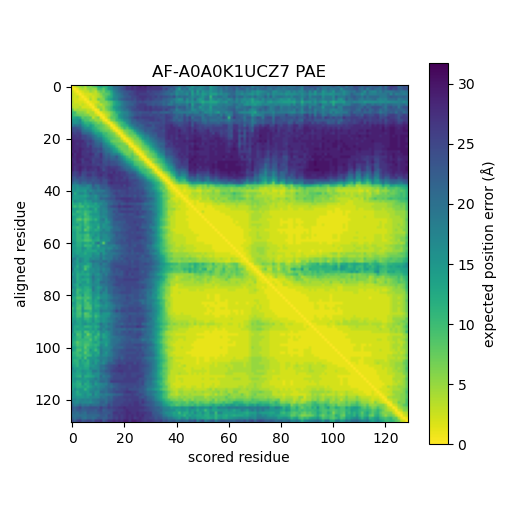.38 105 LEU A O 1
ATOM 838 N N . ASN A 1 106 ? 2.010 3.244 -8.229 1.00 92.19 106 ASN A N 1
ATOM 839 C CA . ASN A 1 106 ? 3.399 3.704 -8.199 1.00 92.19 106 ASN A CA 1
ATOM 840 C C . ASN A 1 106 ? 4.419 2.560 -8.031 1.00 92.19 106 ASN A C 1
ATOM 842 O O . ASN A 1 106 ? 5.624 2.817 -7.932 1.00 92.19 106 ASN A O 1
ATOM 846 N N . CYS A 1 107 ? 3.965 1.306 -8.011 1.00 89.88 107 CYS A N 1
ATOM 847 C CA . CYS A 1 107 ? 4.820 0.127 -8.093 1.00 89.88 107 CYS A CA 1
ATOM 848 C C . CYS A 1 107 ? 5.144 -0.233 -9.551 1.00 89.88 107 CYS A C 1
ATOM 850 O O . CYS A 1 107 ? 4.348 0.014 -10.456 1.00 89.88 107 CYS A O 1
ATOM 852 N N . SER A 1 108 ? 6.295 -0.874 -9.783 1.00 89.44 108 SER A N 1
ATOM 853 C CA . SER A 1 108 ? 6.616 -1.435 -11.103 1.00 89.44 108 SER A CA 1
ATOM 854 C C . SER A 1 108 ? 5.615 -2.537 -11.507 1.00 89.44 108 SER A C 1
ATOM 856 O O . SER A 1 108 ? 5.042 -3.184 -10.625 1.00 89.44 108 SER A O 1
ATOM 858 N N . PRO A 1 109 ? 5.435 -2.833 -12.811 1.00 89.25 109 PRO A N 1
ATOM 859 C CA . PRO A 1 109 ? 4.529 -3.898 -13.256 1.00 89.25 109 PRO A CA 1
ATOM 860 C C . PRO A 1 109 ? 4.820 -5.264 -12.618 1.00 89.25 109 PRO A C 1
ATOM 862 O O . PRO A 1 109 ? 3.901 -6.010 -12.289 1.00 89.25 109 PRO A O 1
ATOM 865 N N . VAL A 1 110 ? 6.100 -5.570 -12.380 1.00 89.19 110 VAL A N 1
ATOM 866 C CA . VAL A 1 110 ? 6.529 -6.814 -11.724 1.00 89.19 110 VAL A CA 1
ATOM 867 C C . VAL A 1 110 ? 6.024 -6.874 -10.281 1.00 89.19 110 VAL A C 1
ATOM 869 O O . VAL A 1 110 ? 5.521 -7.903 -9.842 1.00 89.19 110 VAL A O 1
ATOM 872 N N . ILE A 1 111 ? 6.103 -5.761 -9.548 1.00 88.75 111 ILE A N 1
ATOM 873 C CA . ILE A 1 111 ? 5.600 -5.673 -8.172 1.00 88.75 111 ILE A CA 1
ATOM 874 C C . ILE A 1 111 ? 4.077 -5.708 -8.140 1.00 88.75 111 ILE A C 1
ATOM 876 O O . ILE A 1 111 ? 3.500 -6.335 -7.261 1.00 88.75 111 ILE A O 1
ATOM 880 N N . GLN A 1 112 ? 3.418 -5.064 -9.097 1.00 91.06 112 GLN A N 1
ATOM 881 C CA . GLN A 1 112 ? 1.964 -5.079 -9.202 1.00 91.06 112 GLN A CA 1
ATOM 882 C C . GLN A 1 112 ? 1.408 -6.493 -9.410 1.00 91.06 112 GLN A C 1
ATOM 884 O O . GLN A 1 112 ? 0.391 -6.838 -8.807 1.00 91.06 112 GLN A O 1
ATOM 889 N N . GLU A 1 113 ? 2.064 -7.304 -10.243 1.00 89.69 113 GLU A N 1
ATOM 890 C CA . GLU A 1 113 ? 1.725 -8.719 -10.427 1.00 89.69 113 GLU A CA 1
ATOM 891 C C . GLU A 1 113 ? 2.022 -9.525 -9.161 1.00 89.69 113 GLU A C 1
ATOM 893 O O . GLU A 1 113 ? 1.156 -10.242 -8.669 1.00 89.69 113 GLU A O 1
ATOM 898 N N . TYR A 1 114 ? 3.211 -9.340 -8.582 1.00 9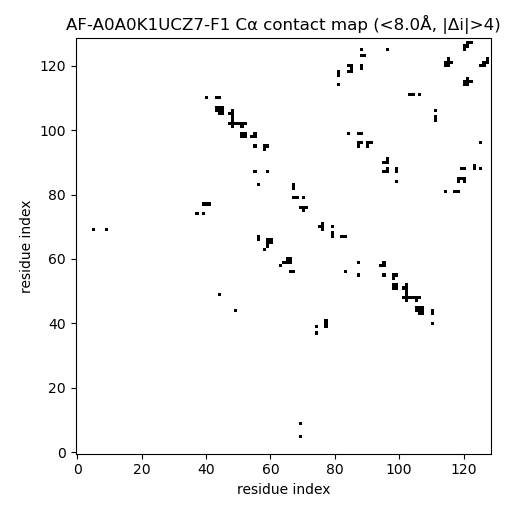0.12 114 TYR A N 1
ATOM 899 C CA . TYR A 1 114 ? 3.606 -10.007 -7.345 1.00 90.12 114 TYR A CA 1
ATOM 900 C C . TYR A 1 114 ? 2.608 -9.752 -6.206 1.00 90.12 114 TYR A C 1
ATOM 902 O O . TYR A 1 114 ? 2.133 -10.685 -5.569 1.00 90.12 114 TYR A O 1
ATOM 910 N N . LEU A 1 115 ? 2.228 -8.494 -5.976 1.00 90.38 115 LEU A N 1
ATOM 911 C CA . LEU A 1 115 ? 1.266 -8.132 -4.938 1.00 90.38 115 LEU A CA 1
ATOM 912 C C . LEU A 1 115 ? -0.137 -8.675 -5.229 1.00 90.38 115 LEU A C 1
ATOM 914 O O . LEU A 1 115 ? -0.841 -9.028 -4.287 1.00 90.38 115 LEU A O 1
ATOM 918 N N . ARG A 1 116 ? -0.551 -8.769 -6.500 1.00 90.38 116 ARG A N 1
ATOM 919 C CA . ARG A 1 116 ? -1.821 -9.418 -6.868 1.00 90.38 116 ARG A CA 1
ATOM 920 C C . ARG A 1 116 ? -1.810 -10.917 -6.576 1.00 90.38 116 ARG A C 1
ATOM 922 O O . ARG A 1 116 ? -2.840 -11.431 -6.163 1.00 90.38 116 ARG A O 1
ATOM 929 N N . ALA A 1 117 ? -0.681 -11.591 -6.787 1.00 87.94 117 ALA A N 1
ATOM 930 C CA . ALA A 1 117 ? -0.541 -13.025 -6.545 1.00 87.94 117 ALA A CA 1
ATOM 931 C C . ALA A 1 117 ? -0.406 -13.374 -5.053 1.00 87.94 117 ALA A C 1
ATOM 933 O O . ALA A 1 117 ? -0.907 -14.401 -4.610 1.00 87.94 117 ALA A O 1
ATOM 934 N N . GLU A 1 118 ? 0.271 -12.523 -4.280 1.00 87.12 118 GLU A N 1
ATOM 935 C CA . GLU A 1 118 ? 0.650 -12.814 -2.889 1.00 87.12 118 GLU A CA 1
ATOM 936 C C . GLU A 1 118 ? -0.263 -12.154 -1.846 1.00 87.12 118 GLU A C 1
ATOM 938 O O . GLU A 1 118 ? -0.099 -12.366 -0.646 1.00 87.12 118 GLU A O 1
ATOM 943 N N . THR A 1 119 ? -1.215 -11.319 -2.268 1.00 86.44 119 THR A N 1
ATOM 944 C CA . THR A 1 119 ? -2.163 -10.654 -1.364 1.00 86.44 119 THR A CA 1
ATOM 945 C C . THR A 1 119 ? -3.580 -10.725 -1.916 1.00 86.44 119 THR A C 1
ATOM 947 O O . THR A 1 119 ? -3.803 -10.950 -3.102 1.00 86.44 119 THR A O 1
ATOM 950 N N . VAL A 1 120 ? -4.564 -10.424 -1.069 1.00 86.06 120 VAL A N 1
ATOM 951 C CA . VAL A 1 120 ? -5.983 -10.401 -1.468 1.00 86.06 120 VAL A CA 1
ATOM 952 C C . VAL A 1 120 ? -6.348 -9.269 -2.442 1.00 86.06 120 VAL A C 1
ATOM 954 O O . VAL A 1 120 ? -7.509 -9.147 -2.823 1.00 86.06 120 VAL A O 1
ATOM 957 N N . LEU A 1 121 ? -5.385 -8.448 -2.881 1.00 83.62 121 LEU A N 1
ATOM 958 C CA . LEU A 1 121 ? -5.589 -7.449 -3.936 1.00 83.62 121 LEU A CA 1
ATOM 959 C C . LEU A 1 121 ? -6.073 -8.066 -5.255 1.00 83.62 121 LEU A C 1
ATOM 961 O O . LEU A 1 121 ? -6.822 -7.413 -5.978 1.00 83.62 121 LEU A O 1
ATOM 965 N N . GLY A 1 122 ? -5.628 -9.286 -5.583 1.00 72.56 122 GLY A N 1
ATOM 966 C CA . GLY A 1 122 ? -6.019 -9.982 -6.814 1.00 72.56 122 GLY A CA 1
ATOM 967 C C . GLY A 1 122 ? -7.428 -10.582 -6.776 1.00 72.56 122 GLY A C 1
ATOM 968 O O . GLY A 1 122 ? -8.040 -10.766 -7.825 1.00 72.56 122 GLY A O 1
ATOM 969 N N . GLU A 1 123 ? -7.951 -10.858 -5.581 1.00 72.31 123 GLU A N 1
ATOM 970 C CA . GLU A 1 123 ? -9.237 -11.539 -5.370 1.00 72.31 123 GLU A CA 1
ATOM 971 C C . GLU A 1 123 ? -10.354 -10.584 -4.921 1.00 72.31 123 GLU A C 1
ATOM 973 O O . GLU A 1 123 ? -11.537 -10.885 -5.070 1.00 72.31 123 GLU A O 1
ATOM 978 N N . GLY A 1 124 ? -9.995 -9.436 -4.343 1.00 63.59 124 GLY A N 1
ATOM 979 C CA . GLY A 1 124 ? -10.941 -8.472 -3.791 1.00 63.59 124 GLY A CA 1
ATOM 980 C C . GLY A 1 124 ? -11.436 -7.443 -4.806 1.00 63.59 124 GLY A C 1
ATOM 981 O O . GLY A 1 124 ? -10.738 -7.100 -5.758 1.00 63.59 124 GLY A O 1
ATOM 982 N N . HIS A 1 125 ? -12.595 -6.842 -4.508 1.00 64.69 125 HIS A N 1
ATOM 983 C CA . HIS A 1 125 ? -13.257 -5.780 -5.293 1.00 64.69 125 HIS A CA 1
ATOM 984 C C . HIS A 1 125 ? -12.412 -4.510 -5.511 1.00 64.69 125 HIS A C 1
ATOM 986 O O . HIS A 1 125 ? -12.855 -3.573 -6.166 1.00 64.69 125 HIS A O 1
ATOM 992 N N . PHE A 1 126 ? -11.221 -4.446 -4.916 1.00 66.19 126 PHE A N 1
ATOM 993 C CA . PHE A 1 126 ? -10.339 -3.291 -4.952 1.00 66.19 126 PHE A CA 1
ATOM 994 C C . PHE A 1 126 ? -9.739 -3.045 -6.345 1.00 66.19 126 PHE A C 1
ATOM 996 O O . PHE A 1 126 ? -9.644 -1.897 -6.771 1.00 66.19 126 PHE A O 1
ATOM 1003 N N . LEU A 1 127 ? -9.351 -4.114 -7.055 1.00 67.19 127 LEU A N 1
ATOM 1004 C CA . LEU A 1 127 ? -8.813 -4.044 -8.424 1.00 67.19 127 LEU A CA 1
ATOM 1005 C C . LEU A 1 127 ? -9.706 -4.742 -9.458 1.00 67.19 127 LEU A C 1
ATOM 1007 O O . LEU A 1 127 ? -9.401 -4.688 -10.651 1.00 67.19 127 LEU A O 1
ATOM 1011 N N . SER A 1 128 ? -10.783 -5.411 -9.030 1.00 59.03 128 SER A N 1
ATOM 1012 C CA . SER A 1 128 ? -11.735 -6.033 -9.953 1.00 59.03 128 SER A CA 1
ATOM 1013 C C . SER A 1 128 ? -12.469 -4.942 -10.729 1.00 59.03 128 SER A C 1
ATOM 1015 O O . SER A 1 128 ? -13.105 -4.070 -10.137 1.00 59.03 128 SER A O 1
ATOM 1017 N N . ARG A 1 129 ? -12.361 -4.994 -12.054 1.00 48.28 129 ARG A N 1
ATOM 1018 C CA . ARG A 1 129 ? -13.158 -4.187 -12.974 1.00 48.28 129 ARG A CA 1
ATOM 1019 C C . ARG A 1 129 ? -14.371 -4.974 -13.440 1.00 48.28 129 ARG A C 1
ATOM 1021 O O . ARG A 1 129 ? -14.196 -6.189 -13.682 1.00 48.28 129 ARG A O 1
#

Secondary structure (DSSP, 8-state):
-HHHHHHHHHHHTS--------------------------SGGGB-HHHHHHHHHHHHHHHHHH-------SSHHHHHHHHHHHHHHHTT---HHHHHHHHHHHHTB-HHHHHHHHHHSTTTTSTTT--

Sequence (129 aa):
MLKELWRKLGAEFLHDDGSSQDSQSGLFGTGASGNKEAFRILPHITHTGEFHLERLTSLLKTRYGKSFGMPSSSAESDENIRELISFAARIQDQDVQRELLLFYLNCSPVIQEYLRAETVLGEGHFLSR

Solvent-accessible surface area (backbone atoms only — not comparable to full-atom values): 7944 Å² total; per-residue (Å²): 102,68,74,50,48,52,45,51,56,53,59,70,61,70,79,64,94,73,92,84,82,87,85,87,90,80,92,83,83,88,84,88,82,74,92,56,84,72,85,66,58,71,92,49,46,38,76,70,14,51,52,25,49,51,54,34,51,50,50,39,30,75,78,67,71,48,78,70,78,84,56,91,45,74,67,47,42,43,49,43,49,46,52,49,51,42,54,47,64,73,47,88,50,65,67,51,44,49,27,51,49,54,20,49,74,39,33,39,72,70,52,45,52,49,46,29,76,72,29,54,50,60,80,33,78,83,66,62,128